Protein AF-A0A6J4QA13-F1 (afdb_monomer_lite)

Foldseek 3Di:
DDWDDDDVLDIDQDQPQFDDQADDPNRFGGHLVSLLVSLQVVLVVCLVVVHAEEEELPCVPSSPDDSVSNVVSCCVHNVVSVHHYYYDDDDDD

Secondary structure (DSSP, 8-state):
-EEEEEETTEEEEE---BSSSS-BTTB-SB-HHHHHHHHHHHHHHHHTTT--EEEESTTSSTT---HHHHHHHHIIIIITTT--EEEEPPPP-

Sequence (93 aa):
MQFVDVEPELWVANVVGQHGIMAKNGVPPVRYDAIGRGLEEVARFAAARGAAVHMPRIGCGLAGGSWDRVEPLIEGTLIAAGVETFVYDLPGR

Organism: NCBI:txid904963

InterPro domains:
  IPR043472 Macro domain-like [G3DSA:3.40.220.10] (1-92)
  IPR043472 Macro domain-like [SSF52949] (2-89)

Structure (mmCIF, N/CA/C/O backbone):
data_AF-A0A6J4QA13-F1
#
_entry.id   AF-A0A6J4QA13-F1
#
loop_
_atom_site.group_PDB
_atom_site.id
_atom_site.type_symbol
_atom_site.label_atom_id
_atom_site.label_alt_id
_atom_site.label_comp_id
_atom_site.label_asym_id
_atom_site.label_entity_id
_atom_site.label_seq_id
_atom_site.pdbx_PDB_ins_code
_atom_site.Cartn_x
_atom_site.Cartn_y
_atom_site.Cartn_z
_atom_site.occupancy
_atom_site.B_iso_or_equiv
_atom_site.auth_seq_id
_atom_site.auth_comp_id
_atom_site.auth_asym_id
_atom_site.auth_atom_id
_atom_site.pdbx_PDB_model_num
ATOM 1 N N . MET A 1 1 ? 10.887 -6.791 5.736 1.00 88.50 1 MET A N 1
ATOM 2 C CA . MET A 1 1 ? 10.218 -5.479 5.884 1.00 88.50 1 MET A CA 1
ATOM 3 C C . MET A 1 1 ? 10.388 -4.981 7.314 1.00 88.50 1 MET A C 1
ATOM 5 O O . MET A 1 1 ? 11.019 -5.681 8.096 1.00 88.50 1 MET A O 1
ATOM 9 N N . GLN A 1 2 ? 9.841 -3.816 7.660 1.00 96.50 2 GLN A N 1
ATOM 10 C CA . GLN A 1 2 ? 9.858 -3.296 9.030 1.00 96.50 2 GLN A CA 1
ATOM 11 C C . GLN A 1 2 ? 8.531 -2.598 9.350 1.00 96.50 2 GLN A C 1
ATOM 13 O O . GLN A 1 2 ? 8.044 -1.832 8.524 1.00 96.50 2 GLN A O 1
ATOM 18 N N . PHE A 1 3 ? 7.987 -2.829 10.544 1.00 97.94 3 PHE A N 1
ATOM 19 C CA . PHE A 1 3 ? 6.918 -2.013 11.124 1.00 97.94 3 PHE A CA 1
ATOM 20 C C . PHE A 1 3 ? 7.523 -1.100 12.189 1.00 97.94 3 PHE A C 1
ATOM 22 O O . PHE A 1 3 ? 8.327 -1.558 13.003 1.00 97.94 3 PHE A O 1
ATOM 29 N N . VAL A 1 4 ? 7.164 0.177 12.170 1.00 98.38 4 VAL A N 1
ATOM 30 C CA . VAL A 1 4 ? 7.632 1.185 13.126 1.00 98.38 4 VAL A CA 1
ATOM 31 C C . VAL A 1 4 ? 6.419 1.753 13.841 1.00 98.38 4 VAL A C 1
ATOM 33 O O . VAL A 1 4 ? 5.515 2.260 13.183 1.00 98.38 4 VAL A O 1
ATOM 36 N N . ASP A 1 5 ? 6.394 1.630 15.163 1.00 97.75 5 ASP A N 1
ATOM 37 C CA . ASP A 1 5 ? 5.427 2.308 16.029 1.00 97.75 5 ASP A CA 1
ATOM 38 C C . ASP A 1 5 ? 5.824 3.782 16.121 1.00 97.75 5 ASP A C 1
ATOM 40 O O . ASP A 1 5 ? 6.963 4.082 16.495 1.00 97.75 5 ASP A O 1
ATOM 44 N N . VAL A 1 6 ? 4.948 4.677 15.664 1.00 97.56 6 VAL A N 1
ATOM 45 C CA . VAL A 1 6 ? 5.271 6.107 15.529 1.00 97.56 6 VAL A CA 1
ATOM 46 C C . VAL A 1 6 ? 4.437 6.984 16.452 1.00 97.56 6 VAL A C 1
ATOM 48 O O . VAL A 1 6 ? 4.963 7.968 16.965 1.00 97.56 6 VAL A O 1
ATOM 51 N N . GLU A 1 7 ? 3.179 6.619 16.695 1.00 97.12 7 GLU A N 1
ATOM 52 C CA . GLU A 1 7 ? 2.238 7.311 17.577 1.00 97.12 7 GLU A CA 1
ATOM 53 C C . GLU A 1 7 ? 1.208 6.299 18.111 1.00 97.12 7 GLU A C 1
ATOM 55 O O . GLU A 1 7 ? 1.060 5.221 17.526 1.00 97.12 7 GLU A O 1
ATOM 60 N N . PRO A 1 8 ? 0.464 6.615 19.192 1.00 97.00 8 PRO A N 1
ATOM 61 C CA . PRO A 1 8 ? -0.645 5.775 19.627 1.00 97.00 8 PRO A CA 1
ATOM 62 C C . PRO A 1 8 ? -1.572 5.433 18.455 1.00 97.00 8 PRO A C 1
ATOM 64 O O . PRO A 1 8 ? -2.056 6.324 17.765 1.00 97.00 8 PRO A O 1
ATOM 67 N N . GLU A 1 9 ? -1.796 4.135 18.245 1.00 96.00 9 GLU A N 1
ATOM 68 C CA . GLU A 1 9 ? -2.666 3.595 17.188 1.00 96.00 9 GLU A CA 1
ATOM 69 C C . GLU A 1 9 ? -2.168 3.814 15.742 1.00 96.00 9 GLU A C 1
ATOM 71 O O . GLU A 1 9 ? -2.897 3.512 14.796 1.00 96.00 9 GLU A O 1
ATOM 76 N N . LEU A 1 10 ? -0.916 4.253 15.539 1.00 98.00 10 LEU A N 1
ATOM 77 C CA . LEU A 1 10 ? -0.344 4.506 14.214 1.00 98.00 10 LEU A CA 1
ATOM 78 C C . LEU A 1 10 ? 1.003 3.801 14.003 1.00 98.00 10 LEU A C 1
ATOM 80 O O . LEU A 1 10 ? 1.965 3.978 14.752 1.00 98.00 10 LEU A O 1
ATOM 84 N N . TRP A 1 11 ? 1.101 3.066 12.892 1.00 98.56 11 TRP A N 1
ATOM 85 C CA . TRP A 1 11 ? 2.325 2.387 12.467 1.00 98.56 11 TRP A CA 1
ATOM 86 C C . TRP A 1 11 ? 2.698 2.730 11.031 1.00 98.56 11 TRP A C 1
ATOM 88 O O . TRP A 1 11 ? 1.844 2.850 10.155 1.00 98.56 11 TRP A O 1
ATOM 98 N N . VAL A 1 12 ? 4.003 2.780 10.769 1.00 98.44 12 VAL A N 1
ATOM 99 C CA . VAL A 1 12 ? 4.554 2.851 9.413 1.00 98.44 12 VAL A CA 1
ATOM 100 C C . VAL A 1 12 ? 5.098 1.485 9.009 1.00 98.44 12 VAL A C 1
ATOM 102 O O . VAL A 1 12 ? 5.961 0.922 9.686 1.00 98.44 12 VAL A O 1
ATOM 105 N N . ALA A 1 13 ? 4.623 0.960 7.878 1.00 98.44 13 ALA A N 1
ATOM 106 C CA . ALA A 1 13 ? 5.125 -0.270 7.274 1.00 98.44 13 ALA A CA 1
ATOM 107 C C . ALA A 1 13 ? 6.110 0.037 6.133 1.00 98.44 13 ALA A C 1
ATOM 109 O O . ALA A 1 13 ? 5.722 0.415 5.028 1.00 98.44 13 ALA A O 1
ATOM 110 N N . ASN A 1 14 ? 7.400 -0.183 6.376 1.00 97.69 14 ASN A N 1
ATOM 111 C CA . ASN A 1 14 ? 8.449 -0.055 5.368 1.00 97.69 14 ASN A CA 1
ATOM 112 C C . ASN A 1 14 ? 8.519 -1.330 4.514 1.00 97.69 14 ASN A C 1
ATOM 114 O O . ASN A 1 14 ? 9.193 -2.310 4.865 1.00 97.69 14 ASN A O 1
ATOM 118 N N . VAL A 1 15 ? 7.817 -1.315 3.380 1.00 96.56 15 VAL A N 1
ATOM 119 C CA . VAL A 1 15 ? 7.800 -2.408 2.397 1.00 96.56 15 VAL A CA 1
ATOM 120 C C . VAL A 1 15 ? 8.919 -2.228 1.368 1.00 96.56 15 VAL A C 1
ATOM 122 O O . VAL A 1 15 ? 8.967 -1.244 0.632 1.00 96.56 15 VAL A O 1
ATOM 125 N N . VAL A 1 16 ? 9.813 -3.215 1.269 1.00 95.19 16 VAL A N 1
ATOM 126 C CA . VAL A 1 16 ? 10.903 -3.221 0.279 1.00 95.19 16 VAL A CA 1
ATOM 127 C C . VAL A 1 16 ? 10.389 -3.807 -1.038 1.00 95.19 16 VAL A C 1
ATOM 129 O O . VAL A 1 16 ? 10.560 -4.989 -1.320 1.00 95.19 16 VAL A O 1
AT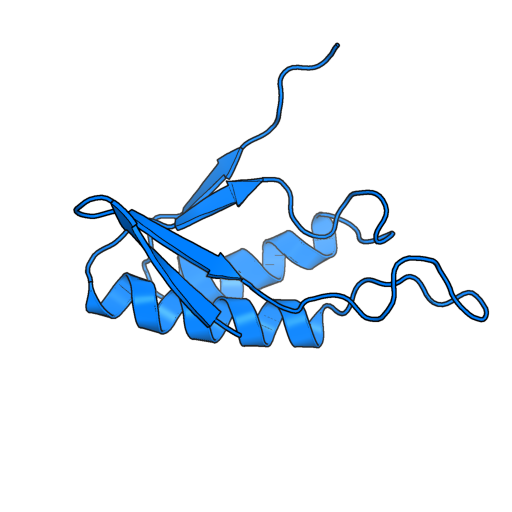OM 132 N N . GLY A 1 17 ? 9.727 -2.967 -1.833 1.00 93.88 17 GLY A N 1
ATOM 133 C CA . GLY A 1 17 ? 9.113 -3.338 -3.117 1.00 93.88 17 GLY A CA 1
ATOM 134 C C . GLY A 1 17 ? 9.932 -2.980 -4.363 1.00 93.88 17 GLY A C 1
ATOM 135 O O . GLY A 1 17 ? 9.429 -3.059 -5.483 1.00 93.88 17 GLY A O 1
ATOM 136 N N . GLN A 1 18 ? 11.172 -2.527 -4.188 1.00 94.12 18 GLN A N 1
ATOM 137 C CA . GLN A 1 18 ? 11.996 -1.956 -5.250 1.00 94.12 18 GLN A CA 1
ATOM 138 C C . GLN A 1 18 ? 13.459 -2.397 -5.108 1.00 94.12 18 GLN A C 1
ATOM 140 O O . GLN A 1 18 ? 13.980 -2.506 -4.000 1.00 94.12 18 GLN A O 1
ATOM 145 N N . HIS A 1 19 ? 14.132 -2.622 -6.239 1.00 94.19 19 HIS A N 1
ATOM 146 C CA . HIS A 1 19 ? 15.561 -2.921 -6.295 1.00 94.19 19 HIS A CA 1
ATOM 147 C C . HIS A 1 19 ? 16.332 -1.807 -7.015 1.00 94.19 19 HIS A C 1
ATOM 149 O O . HIS A 1 19 ? 16.158 -1.595 -8.216 1.00 94.19 19 HIS A O 1
ATOM 155 N N . GLY A 1 20 ? 17.217 -1.126 -6.281 1.00 91.88 20 GLY A N 1
ATOM 156 C CA . GLY A 1 20 ? 17.922 0.065 -6.763 1.00 91.88 20 GLY A CA 1
ATOM 157 C C . GLY A 1 20 ? 17.009 1.291 -6.843 1.00 91.88 20 GLY A C 1
ATOM 158 O O . GLY A 1 20 ? 15.848 1.228 -6.463 1.00 91.88 20 GLY A O 1
ATOM 159 N N . ILE A 1 21 ? 17.525 2.419 -7.330 1.00 90.94 21 ILE A N 1
ATOM 160 C CA . ILE A 1 21 ? 16.770 3.689 -7.430 1.00 90.94 21 ILE A CA 1
ATOM 161 C C . ILE A 1 21 ? 16.518 4.145 -8.873 1.00 90.94 21 ILE A C 1
ATOM 163 O O . ILE A 1 21 ? 15.724 5.048 -9.102 1.00 90.94 21 ILE A O 1
ATOM 167 N N . MET A 1 22 ? 17.175 3.510 -9.844 1.00 88.69 22 MET A N 1
ATOM 168 C CA . MET A 1 22 ? 17.062 3.805 -11.272 1.00 88.69 22 MET A CA 1
ATOM 169 C C . MET A 1 22 ? 17.005 2.506 -12.067 1.00 88.69 22 MET A C 1
ATOM 171 O O . MET A 1 22 ? 17.469 1.462 -11.596 1.00 88.69 22 MET A O 1
ATOM 175 N N . ALA A 1 23 ? 16.445 2.574 -13.274 1.00 88.88 23 ALA A N 1
ATOM 176 C CA . ALA A 1 23 ? 16.425 1.434 -14.177 1.00 88.88 23 ALA A CA 1
ATOM 177 C C . ALA A 1 23 ? 17.855 0.964 -14.484 1.00 88.88 23 ALA A C 1
ATOM 179 O O . ALA A 1 23 ? 18.752 1.771 -14.734 1.00 88.88 23 ALA A O 1
ATOM 180 N N . LYS A 1 24 ? 18.061 -0.353 -14.486 1.00 90.44 24 LYS A N 1
ATOM 181 C CA . LYS A 1 24 ? 19.350 -0.977 -14.805 1.00 90.44 24 LYS A CA 1
ATOM 182 C C . LYS A 1 24 ? 19.134 -1.978 -15.927 1.00 90.44 24 LYS A C 1
ATOM 184 O O . LYS A 1 24 ? 18.296 -2.865 -15.797 1.00 90.44 24 LYS A O 1
ATOM 189 N N . ASN A 1 25 ? 19.873 -1.830 -17.026 1.00 91.38 25 ASN A N 1
ATOM 190 C CA . ASN A 1 25 ? 19.758 -2.684 -18.217 1.00 91.38 25 ASN A CA 1
ATOM 191 C C . ASN A 1 25 ? 18.314 -2.779 -18.761 1.00 91.38 25 ASN A C 1
ATOM 193 O O . ASN A 1 25 ? 17.848 -3.860 -19.104 1.00 91.38 25 ASN A O 1
ATOM 197 N N . GLY A 1 26 ? 17.580 -1.659 -18.775 1.00 88.94 26 GLY A N 1
ATOM 198 C CA . GLY A 1 26 ? 16.184 -1.608 -19.233 1.00 88.94 26 GLY A CA 1
ATOM 199 C C . GLY A 1 26 ? 15.151 -2.179 -18.252 1.00 88.94 26 GLY A C 1
ATOM 200 O O . GLY A 1 26 ? 13.958 -2.105 -18.524 1.00 88.94 26 GLY A O 1
ATOM 201 N N . VAL A 1 27 ? 15.576 -2.708 -17.100 1.00 88.75 27 VAL A N 1
ATOM 202 C CA . VAL A 1 27 ? 14.668 -3.232 -16.074 1.00 88.75 27 VAL A CA 1
ATOM 203 C C . VAL A 1 27 ? 14.320 -2.114 -15.086 1.00 88.75 27 VAL A C 1
ATOM 205 O 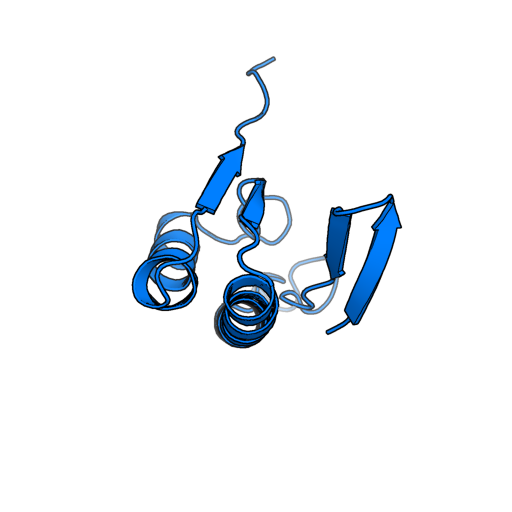O . VAL A 1 27 ? 15.236 -1.577 -14.449 1.00 88.75 27 VAL A O 1
ATOM 208 N N . PRO A 1 28 ? 13.032 -1.754 -14.921 1.00 92.19 28 PRO A N 1
ATOM 209 C CA . PRO A 1 28 ? 12.623 -0.734 -13.962 1.00 92.19 28 PRO A CA 1
ATOM 210 C C . PRO A 1 28 ? 12.869 -1.195 -12.512 1.00 92.19 28 PRO A C 1
ATOM 212 O O . PRO A 1 28 ? 12.931 -2.401 -12.249 1.00 92.19 28 PRO A O 1
ATOM 215 N N . PRO A 1 29 ? 13.016 -0.271 -11.545 1.00 93.50 29 PRO A N 1
ATOM 216 C CA . PRO A 1 29 ? 13.274 -0.630 -10.150 1.00 93.50 29 PRO A CA 1
ATOM 217 C C . PRO A 1 29 ? 12.164 -1.433 -9.452 1.00 93.50 29 PRO A C 1
ATOM 219 O O . PRO A 1 29 ? 12.467 -2.206 -8.543 1.00 93.50 29 PRO A O 1
ATOM 222 N N . VAL A 1 30 ? 10.897 -1.273 -9.851 1.00 94.94 30 VAL A N 1
ATOM 223 C CA . VAL A 1 30 ? 9.741 -1.941 -9.222 1.00 94.94 30 VAL A CA 1
ATOM 224 C C . VAL A 1 30 ? 9.864 -3.475 -9.214 1.00 94.94 30 VAL A C 1
ATOM 226 O O . VAL A 1 30 ? 10.328 -4.088 -10.178 1.00 94.94 30 VAL A O 1
ATOM 229 N N . ARG A 1 31 ? 9.452 -4.122 -8.119 1.00 95.56 31 ARG A N 1
ATOM 230 C CA . ARG A 1 31 ? 9.406 -5.585 -7.957 1.00 95.56 31 ARG A CA 1
ATOM 231 C C . ARG A 1 31 ? 8.030 -5.997 -7.438 1.00 95.56 31 ARG A C 1
ATOM 233 O O . ARG A 1 31 ? 7.792 -6.000 -6.236 1.00 95.56 31 ARG A O 1
ATOM 240 N N . TYR A 1 32 ? 7.115 -6.317 -8.354 1.00 95.69 32 TYR A N 1
ATOM 241 C CA . TYR A 1 32 ? 5.721 -6.652 -8.025 1.00 95.69 32 TYR A CA 1
ATOM 242 C C . TYR A 1 32 ? 5.597 -7.847 -7.078 1.00 95.69 32 TYR A C 1
ATOM 244 O O . TYR A 1 32 ? 4.775 -7.826 -6.172 1.00 95.69 32 TYR A O 1
ATOM 252 N N . ASP A 1 33 ? 6.453 -8.854 -7.239 1.00 96.44 33 ASP A N 1
ATOM 253 C CA . ASP A 1 33 ? 6.509 -10.011 -6.348 1.00 96.44 33 ASP A CA 1
ATOM 254 C C . ASP A 1 33 ? 6.899 -9.609 -4.914 1.00 96.44 33 ASP A C 1
ATOM 256 O O . ASP A 1 33 ? 6.336 -10.112 -3.944 1.00 96.44 33 ASP A O 1
ATOM 260 N N . ALA A 1 34 ? 7.841 -8.673 -4.770 1.00 96.69 34 ALA A N 1
ATOM 261 C CA . ALA A 1 34 ? 8.269 -8.162 -3.475 1.00 96.69 34 ALA A CA 1
ATOM 262 C C . ALA A 1 34 ? 7.214 -7.247 -2.840 1.00 96.69 34 ALA A C 1
ATOM 264 O O . ALA A 1 34 ? 7.001 -7.322 -1.631 1.00 96.69 34 ALA A O 1
ATOM 265 N N . ILE A 1 35 ? 6.526 -6.433 -3.649 1.00 96.81 35 ILE A N 1
ATOM 266 C CA . ILE A 1 35 ? 5.366 -5.648 -3.207 1.00 96.81 35 ILE A CA 1
ATOM 267 C C . ILE A 1 35 ? 4.281 -6.587 -2.679 1.00 96.81 35 ILE A C 1
ATOM 269 O O . ILE A 1 35 ? 3.857 -6.412 -1.544 1.00 96.81 35 ILE A O 1
ATOM 273 N N . GLY A 1 36 ? 3.894 -7.609 -3.448 1.00 97.88 36 GLY A N 1
ATOM 274 C CA . GLY A 1 36 ? 2.866 -8.576 -3.055 1.00 97.88 36 GLY A CA 1
ATOM 275 C C . GLY A 1 36 ? 3.176 -9.251 -1.718 1.00 97.88 36 GLY A C 1
ATOM 276 O O . GLY A 1 36 ? 2.378 -9.156 -0.792 1.00 97.88 36 GLY A O 1
ATOM 277 N N . ARG A 1 37 ? 4.381 -9.821 -1.559 1.00 98.31 37 ARG A N 1
ATOM 278 C CA . ARG A 1 37 ? 4.814 -10.417 -0.277 1.00 98.31 37 ARG A CA 1
ATOM 279 C C . ARG A 1 37 ? 4.781 -9.415 0.881 1.00 98.31 37 ARG A C 1
ATOM 281 O O . ARG A 1 37 ? 4.382 -9.757 1.990 1.00 98.31 37 ARG A O 1
ATOM 288 N N . GLY A 1 38 ? 5.188 -8.171 0.628 1.00 98.25 38 GLY A N 1
ATOM 289 C CA . GLY A 1 38 ? 5.111 -7.103 1.621 1.00 98.25 38 GLY A CA 1
ATOM 290 C C . GLY A 1 38 ? 3.674 -6.776 2.027 1.00 98.25 38 GLY A C 1
ATOM 291 O O . GLY A 1 38 ? 3.402 -6.618 3.213 1.00 98.25 38 GLY A O 1
ATOM 292 N N . LEU A 1 39 ? 2.748 -6.722 1.068 1.00 98.44 39 LEU A N 1
ATOM 293 C CA . LEU A 1 39 ? 1.330 -6.484 1.333 1.00 98.44 39 LEU A CA 1
ATOM 294 C C . LEU A 1 39 ? 0.680 -7.646 2.093 1.00 98.44 39 LEU A C 1
ATOM 296 O O . LEU A 1 39 ? -0.123 -7.396 2.984 1.00 98.44 39 LEU A O 1
ATOM 300 N N . GLU A 1 40 ? 1.068 -8.898 1.836 1.00 98.56 40 GLU A N 1
ATOM 301 C CA . GLU A 1 40 ? 0.622 -10.050 2.637 1.00 98.56 40 GLU A CA 1
ATOM 302 C C . GLU A 1 40 ? 1.051 -9.936 4.110 1.00 98.56 40 GLU A C 1
ATOM 304 O O . GLU A 1 40 ? 0.287 -10.266 5.020 1.00 98.56 40 GLU A O 1
ATOM 309 N N . GLU A 1 41 ? 2.277 -9.475 4.368 1.00 98.56 41 GLU A N 1
ATOM 310 C CA . GLU A 1 41 ? 2.751 -9.223 5.731 1.00 98.56 41 GLU A CA 1
ATOM 311 C C . GLU A 1 41 ? 2.005 -8.051 6.391 1.00 98.56 41 GLU A C 1
ATOM 313 O O . GLU A 1 41 ? 1.615 -8.162 7.556 1.00 98.56 41 GLU A O 1
ATOM 318 N N . VAL A 1 42 ? 1.742 -6.967 5.650 1.00 98.69 42 VAL A N 1
ATOM 319 C CA . VAL A 1 42 ? 0.919 -5.838 6.121 1.00 98.69 42 VAL A CA 1
ATOM 320 C C . VAL A 1 42 ? -0.507 -6.290 6.437 1.00 98.69 42 VAL A C 1
ATOM 322 O O . VAL A 1 42 ? -1.019 -5.942 7.498 1.00 98.69 42 VAL A O 1
ATOM 325 N N . ALA A 1 43 ? -1.120 -7.118 5.588 1.00 98.69 43 ALA A N 1
ATOM 326 C CA . ALA A 1 43 ? -2.464 -7.650 5.796 1.00 98.69 43 ALA A CA 1
ATOM 327 C C . ALA A 1 43 ? -2.558 -8.430 7.112 1.00 98.69 43 ALA A C 1
ATOM 329 O O . ALA A 1 43 ? -3.437 -8.166 7.930 1.00 98.69 43 ALA A O 1
ATOM 330 N N . ARG A 1 44 ? -1.601 -9.335 7.370 1.00 98.62 44 ARG A N 1
ATOM 331 C CA . ARG A 1 44 ? -1.532 -10.080 8.639 1.00 98.62 44 ARG A CA 1
ATOM 332 C C . ARG A 1 44 ? -1.372 -9.152 9.842 1.00 98.62 44 ARG A C 1
ATOM 334 O O . ARG A 1 44 ? -2.021 -9.363 10.864 1.00 98.62 44 ARG A O 1
ATOM 341 N N . PHE A 1 45 ? -0.512 -8.140 9.734 1.00 98.50 45 PHE A N 1
ATOM 342 C CA . PHE A 1 45 ? -0.269 -7.191 10.821 1.00 98.50 45 PHE A CA 1
ATOM 343 C C . PHE A 1 45 ? -1.507 -6.348 11.148 1.00 98.50 45 PHE A C 1
ATOM 345 O O . PHE A 1 45 ? -1.841 -6.201 12.327 1.00 98.50 45 PHE A O 1
ATOM 352 N N . ALA A 1 46 ? -2.176 -5.826 10.116 1.00 98.56 46 ALA A N 1
ATOM 353 C CA . ALA A 1 46 ? -3.356 -4.979 10.229 1.00 98.56 46 ALA A CA 1
ATOM 354 C C . ALA A 1 46 ? -4.570 -5.764 10.739 1.00 98.56 46 ALA A C 1
ATOM 356 O O . ALA A 1 46 ? -5.197 -5.349 11.713 1.00 98.56 46 ALA A O 1
ATOM 357 N N . ALA A 1 47 ? -4.836 -6.948 10.175 1.00 98.25 47 ALA A N 1
ATOM 358 C CA . ALA A 1 47 ? -5.938 -7.811 10.600 1.00 98.25 47 ALA A CA 1
ATOM 359 C C . ALA A 1 47 ? -5.821 -8.214 12.079 1.00 98.25 47 ALA A C 1
ATOM 361 O O . ALA A 1 47 ? -6.801 -8.159 12.816 1.00 98.25 47 ALA A O 1
ATOM 362 N N . ALA A 1 48 ? -4.610 -8.537 12.551 1.00 98.00 48 ALA A N 1
ATOM 363 C CA . ALA A 1 48 ? -4.370 -8.877 13.955 1.00 98.00 48 ALA A CA 1
ATOM 364 C C . ALA A 1 48 ? -4.628 -7.713 14.934 1.00 98.00 48 ALA A C 1
ATOM 366 O O . ALA A 1 48 ? -4.734 -7.943 16.137 1.00 98.00 48 ALA A O 1
ATOM 367 N N . ARG A 1 49 ? -4.695 -6.473 14.437 1.00 97.31 49 ARG A N 1
ATOM 368 C CA . ARG A 1 49 ? -4.903 -5.248 15.226 1.00 97.31 49 ARG A CA 1
ATOM 369 C C . ARG A 1 49 ? -6.242 -4.569 14.952 1.00 97.31 49 ARG A C 1
ATOM 371 O O . ARG A 1 49 ? -6.533 -3.574 15.600 1.00 97.31 49 ARG A O 1
ATOM 378 N N . GLY A 1 50 ? -7.032 -5.075 14.003 1.00 97.56 50 GLY A N 1
ATOM 379 C CA . GLY A 1 50 ? -8.229 -4.382 13.523 1.00 97.56 50 GLY A CA 1
ATOM 380 C C . GLY A 1 50 ? -7.920 -3.008 12.917 1.00 97.56 50 GLY A C 1
ATOM 381 O O . GLY A 1 50 ? -8.741 -2.105 13.018 1.00 97.56 50 GLY A O 1
ATOM 382 N N . ALA A 1 51 ? -6.727 -2.831 12.344 1.00 98.25 51 ALA A N 1
ATOM 383 C CA . ALA A 1 51 ? -6.290 -1.560 11.778 1.00 98.25 51 ALA A CA 1
ATOM 384 C C . ALA A 1 51 ? -6.689 -1.435 10.300 1.00 98.25 51 ALA A C 1
ATOM 386 O O . ALA A 1 51 ? -6.668 -2.423 9.562 1.00 98.25 51 ALA A O 1
ATOM 387 N N . ALA A 1 52 ? -6.971 -0.209 9.861 1.00 98.69 52 ALA A N 1
ATOM 388 C CA . ALA A 1 52 ? -7.048 0.137 8.447 1.00 98.69 52 ALA A CA 1
ATOM 389 C C . ALA A 1 52 ? -5.647 0.402 7.867 1.00 98.69 52 ALA A C 1
ATOM 391 O O . ALA A 1 52 ? -4.697 0.721 8.589 1.00 98.69 52 ALA A O 1
ATOM 392 N N . VAL A 1 53 ? -5.509 0.278 6.547 1.00 98.75 53 VAL A N 1
ATOM 393 C CA . VAL A 1 53 ? -4.258 0.529 5.822 1.00 98.75 53 VAL A CA 1
ATOM 394 C C . VAL A 1 53 ? -4.399 1.749 4.923 1.00 98.75 53 VAL A C 1
ATOM 396 O O . VAL A 1 53 ? -5.317 1.857 4.117 1.00 98.75 53 VAL A O 1
ATOM 399 N N . HIS A 1 54 ? -3.431 2.653 5.034 1.00 98.44 54 HIS A N 1
ATOM 400 C CA . HIS A 1 54 ? -3.400 3.936 4.343 1.00 98.44 54 HIS A CA 1
ATOM 401 C C . HIS A 1 54 ? -2.129 4.025 3.497 1.00 98.44 54 HIS A C 1
ATOM 403 O O . HIS A 1 54 ? -1.030 3.808 4.008 1.00 98.44 54 HIS A O 1
ATOM 409 N N . MET A 1 55 ?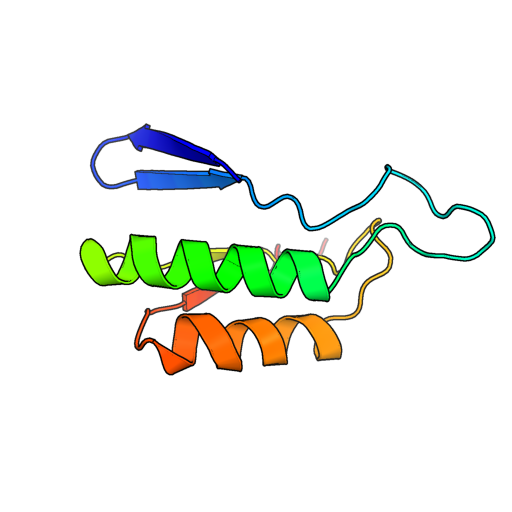 -2.253 4.329 2.203 1.00 97.50 55 MET A N 1
ATOM 410 C CA . MET A 1 55 ? -1.095 4.398 1.304 1.00 97.50 55 MET A CA 1
ATOM 411 C C . MET A 1 55 ? -1.283 5.393 0.151 1.00 97.50 55 MET A C 1
ATOM 413 O O . MET A 1 55 ? -2.412 5.640 -0.265 1.00 97.50 55 MET A O 1
ATOM 417 N N . PRO A 1 56 ? -0.204 5.953 -0.423 1.00 94.06 56 PRO A N 1
ATOM 418 C CA . PRO A 1 56 ? -0.287 6.614 -1.726 1.00 94.06 56 PRO A CA 1
ATOM 419 C C . PRO A 1 56 ? -0.458 5.572 -2.849 1.00 94.06 56 PRO A C 1
ATOM 421 O O . PRO A 1 56 ? -0.414 4.366 -2.596 1.00 94.06 56 PRO A O 1
ATOM 424 N N . ARG A 1 57 ? -0.536 6.005 -4.116 1.00 92.19 57 ARG A N 1
ATOM 425 C CA . ARG A 1 57 ? -0.341 5.104 -5.274 1.00 92.19 57 ARG A CA 1
ATOM 426 C C . ARG A 1 57 ? 1.095 4.563 -5.342 1.00 92.19 57 ARG A C 1
ATOM 428 O O . ARG A 1 57 ? 1.938 5.042 -6.107 1.00 92.19 57 ARG A O 1
ATOM 435 N N . ILE A 1 58 ? 1.393 3.570 -4.505 1.00 91.31 58 ILE A N 1
ATOM 436 C CA . ILE A 1 58 ? 2.719 2.959 -4.375 1.00 91.31 58 ILE A CA 1
ATOM 437 C C . ILE A 1 58 ? 3.174 2.313 -5.689 1.00 91.31 58 ILE A C 1
ATOM 439 O O . ILE A 1 58 ? 2.374 1.860 -6.500 1.00 91.31 58 ILE A O 1
ATOM 443 N N . GLY A 1 59 ? 4.488 2.280 -5.919 1.00 81.19 59 GLY A N 1
ATOM 444 C CA . GLY A 1 59 ? 5.090 1.600 -7.073 1.00 81.19 59 GLY A CA 1
ATOM 445 C C . GLY A 1 59 ? 4.875 2.267 -8.441 1.00 81.19 59 GLY A C 1
ATOM 446 O O . GLY A 1 59 ? 5.510 1.837 -9.398 1.00 81.19 59 GLY A O 1
ATOM 447 N N . CYS A 1 60 ? 4.063 3.326 -8.546 1.00 76.88 60 CYS A N 1
ATOM 448 C CA . CYS A 1 60 ? 3.604 3.893 -9.827 1.00 76.88 60 CYS A CA 1
ATOM 449 C C . CYS A 1 60 ? 4.291 5.205 -10.255 1.00 76.88 60 CYS A C 1
ATOM 451 O O . CYS A 1 60 ? 3.862 5.852 -11.204 1.00 76.88 60 CYS A O 1
ATOM 453 N N . GLY A 1 61 ? 5.347 5.618 -9.549 1.00 79.56 61 GLY A N 1
ATOM 454 C CA . GLY A 1 61 ? 6.123 6.826 -9.854 1.00 79.56 61 GLY A CA 1
ATOM 455 C C . GLY A 1 61 ? 7.466 6.521 -10.523 1.00 79.56 61 GLY A C 1
ATOM 456 O O . GLY A 1 61 ? 7.562 5.742 -11.467 1.00 79.56 61 GLY A O 1
ATOM 457 N N . LEU A 1 62 ? 8.542 7.093 -9.975 1.00 76.38 62 LEU A N 1
ATOM 458 C CA . LEU A 1 62 ? 9.925 6.941 -10.465 1.00 76.38 62 LEU A CA 1
ATOM 459 C C . LEU A 1 62 ? 10.417 5.483 -10.552 1.00 76.38 62 LEU A C 1
ATOM 461 O O . LEU A 1 62 ? 11.365 5.188 -11.276 1.00 76.38 62 LEU A O 1
ATOM 465 N N . ALA A 1 63 ? 9.766 4.561 -9.839 1.00 74.56 63 ALA A N 1
ATOM 466 C CA . ALA A 1 63 ? 10.048 3.130 -9.906 1.00 74.56 63 ALA A CA 1
ATOM 467 C C . ALA A 1 63 ? 9.604 2.473 -11.230 1.00 74.56 63 ALA A C 1
ATOM 469 O O . ALA A 1 63 ? 9.958 1.317 -11.470 1.00 74.56 63 ALA A O 1
ATOM 470 N N . GLY A 1 64 ? 8.842 3.180 -12.075 1.00 78.75 64 GLY A N 1
ATOM 471 C CA . GLY A 1 64 ? 8.413 2.714 -13.396 1.00 78.75 64 GLY A CA 1
ATOM 472 C C . GLY A 1 64 ? 7.372 1.593 -13.362 1.00 78.75 64 GLY A C 1
ATOM 473 O O . GLY A 1 64 ? 7.295 0.807 -14.308 1.00 78.75 64 GLY A O 1
ATOM 474 N N . GLY A 1 65 ? 6.622 1.463 -12.265 1.00 84.00 65 GLY A N 1
ATOM 475 C CA . GLY A 1 65 ? 5.495 0.541 -12.183 1.00 84.00 65 GLY A CA 1
ATOM 476 C C . GLY A 1 65 ? 4.189 1.142 -12.695 1.00 84.00 65 GLY A C 1
ATOM 477 O O . GLY A 1 65 ? 4.093 2.338 -12.951 1.00 84.00 65 GLY A O 1
ATOM 478 N N . SER A 1 66 ? 3.186 0.284 -12.858 1.00 90.62 66 SER A N 1
ATOM 479 C CA . SER A 1 66 ? 1.851 0.631 -13.351 1.00 90.62 66 SER A CA 1
ATOM 480 C C . SER A 1 66 ? 0.796 0.303 -12.302 1.00 90.62 66 SER A C 1
ATOM 482 O O . SER A 1 66 ? 0.854 -0.777 -11.704 1.00 90.62 66 SER A O 1
ATOM 484 N N . TRP A 1 67 ? -0.190 1.187 -12.133 1.00 93.56 67 TRP A N 1
ATOM 485 C CA . TRP A 1 67 ? -1.271 0.991 -11.161 1.00 93.56 67 TRP A CA 1
ATOM 486 C C . TRP A 1 67 ? -2.051 -0.293 -11.434 1.00 93.56 67 TRP A C 1
ATOM 488 O O . TRP A 1 67 ? -2.219 -1.086 -10.517 1.00 93.56 67 TRP A O 1
ATOM 498 N N . ASP A 1 68 ? -2.322 -0.591 -12.705 1.00 93.12 68 ASP A N 1
ATOM 499 C CA . ASP A 1 68 ? -2.994 -1.813 -13.171 1.00 93.12 68 ASP A CA 1
ATOM 500 C C . ASP A 1 68 ? -2.304 -3.123 -12.739 1.00 93.12 68 ASP A C 1
ATOM 502 O O . ASP A 1 68 ? -2.867 -4.205 -12.870 1.00 93.12 68 ASP A O 1
ATOM 506 N N . ARG A 1 69 ? -1.057 -3.056 -12.246 1.00 94.94 69 ARG A N 1
ATOM 507 C CA . ARG A 1 69 ? -0.348 -4.203 -11.657 1.00 94.94 69 ARG A CA 1
ATOM 508 C C . ARG A 1 69 ? -0.242 -4.156 -10.139 1.00 94.94 69 ARG A C 1
ATOM 510 O O . ARG A 1 69 ? -0.016 -5.196 -9.537 1.00 94.94 69 ARG A O 1
ATOM 517 N N . VAL A 1 70 ? -0.356 -2.983 -9.525 1.00 95.75 70 VAL A N 1
ATOM 518 C CA . VAL A 1 70 ? -0.314 -2.813 -8.066 1.00 95.75 70 VAL A CA 1
ATOM 519 C C . VAL A 1 70 ? -1.697 -3.026 -7.458 1.00 95.75 70 VAL A C 1
ATOM 521 O O . VAL A 1 70 ? -1.810 -3.703 -6.443 1.00 95.75 70 VAL A O 1
ATOM 524 N N . GLU A 1 71 ? -2.741 -2.504 -8.093 1.00 96.81 71 GLU A N 1
ATOM 525 C CA . GLU A 1 71 ? -4.126 -2.614 -7.634 1.00 96.81 71 GLU A CA 1
ATOM 526 C C . GLU A 1 71 ? -4.579 -4.071 -7.444 1.00 96.81 71 GLU A C 1
ATOM 528 O O . GLU A 1 71 ? -4.997 -4.392 -6.330 1.00 96.81 71 GLU A O 1
ATOM 533 N N . PRO A 1 72 ? -4.352 -5.006 -8.392 1.00 98.06 72 PRO A N 1
ATOM 534 C CA . PRO A 1 72 ? -4.690 -6.413 -8.164 1.00 98.06 72 PRO A CA 1
ATOM 535 C C . PRO A 1 72 ? -3.928 -7.056 -6.997 1.00 98.06 72 PRO A C 1
ATOM 537 O O . PRO A 1 72 ? -4.425 -7.991 -6.370 1.00 98.06 72 PRO A O 1
ATOM 540 N N . LEU A 1 73 ? -2.715 -6.578 -6.683 1.00 98.25 73 LEU A N 1
ATOM 541 C CA . LEU A 1 73 ? -1.969 -7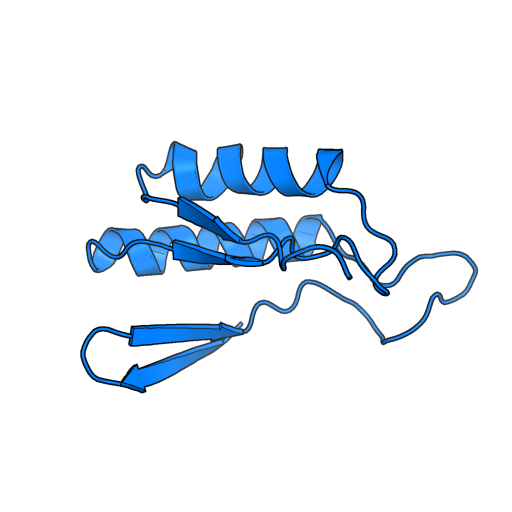.062 -5.517 1.00 98.25 73 LEU A CA 1
ATOM 542 C C . LEU A 1 73 ? -2.625 -6.589 -4.222 1.00 98.25 73 LEU A C 1
ATOM 544 O O . LEU A 1 73 ? -2.718 -7.372 -3.286 1.00 98.25 73 LEU A 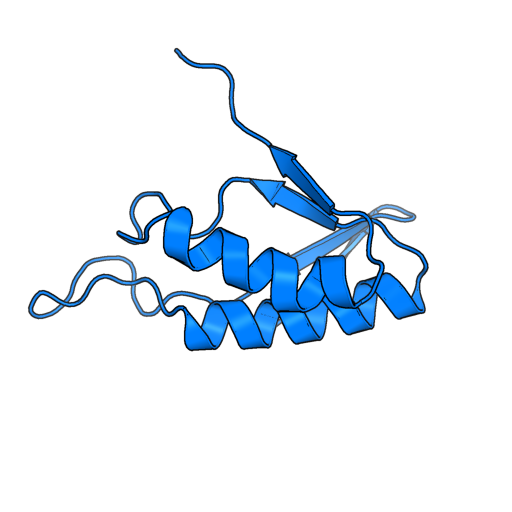O 1
ATOM 548 N N . ILE A 1 74 ? -3.088 -5.339 -4.165 1.00 98.38 74 ILE A N 1
A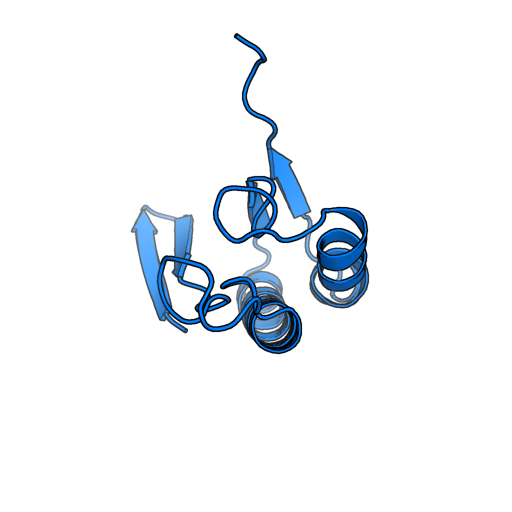TOM 549 C CA . ILE A 1 74 ? -3.824 -4.790 -3.017 1.00 98.38 74 ILE A CA 1
ATOM 550 C C . ILE A 1 74 ? -5.142 -5.548 -2.817 1.00 98.38 74 ILE A C 1
ATOM 552 O O . ILE A 1 74 ? -5.426 -5.992 -1.703 1.00 98.38 74 ILE A O 1
ATOM 556 N N . GLU A 1 75 ? -5.909 -5.754 -3.890 1.00 98.44 75 GLU A N 1
ATOM 557 C CA . GLU A 1 75 ? -7.164 -6.512 -3.858 1.00 98.44 75 GLU A CA 1
ATOM 558 C C . GLU A 1 75 ? -6.950 -7.947 -3.365 1.00 98.44 75 GLU A C 1
ATOM 560 O O . GLU A 1 75 ? -7.617 -8.400 -2.435 1.00 98.44 75 GLU A O 1
ATOM 565 N N . GLY A 1 76 ? -5.967 -8.648 -3.938 1.00 98.44 76 GLY A N 1
ATOM 566 C CA . GLY A 1 76 ? -5.657 -10.037 -3.605 1.00 98.44 76 GLY A CA 1
ATOM 567 C C . GLY A 1 76 ? -5.019 -10.249 -2.229 1.00 98.44 76 GLY A C 1
ATOM 568 O O . GLY A 1 76 ? -4.886 -11.396 -1.808 1.00 98.44 76 GLY A O 1
ATOM 569 N N . THR A 1 77 ? -4.624 -9.183 -1.524 1.00 98.62 77 THR A N 1
ATOM 570 C CA . THR A 1 77 ? -3.953 -9.280 -0.217 1.00 98.62 77 THR A CA 1
ATOM 571 C C . THR A 1 77 ? -4.743 -8.589 0.887 1.00 98.62 77 THR A C 1
ATOM 573 O O . THR A 1 77 ? -5.300 -9.261 1.750 1.00 98.62 77 THR A O 1
ATOM 576 N N . LEU A 1 78 ? -4.810 -7.258 0.877 1.00 98.69 78 LEU A N 1
ATOM 577 C CA . LEU A 1 78 ? -5.413 -6.466 1.946 1.00 98.69 78 LEU A CA 1
ATOM 578 C C . LEU A 1 78 ? -6.935 -6.597 1.932 1.00 98.69 78 LEU A C 1
ATOM 580 O O . LEU A 1 78 ? -7.534 -6.967 2.943 1.00 98.69 78 LEU A O 1
ATOM 584 N N . ILE A 1 79 ? -7.553 -6.377 0.769 1.00 98.38 79 ILE A N 1
ATOM 585 C CA . ILE A 1 79 ? -9.014 -6.427 0.636 1.00 98.38 79 ILE A CA 1
ATOM 586 C C . ILE A 1 79 ? -9.524 -7.854 0.842 1.00 98.38 79 ILE A C 1
ATOM 588 O O . ILE A 1 79 ? -10.469 -8.066 1.598 1.00 98.38 79 ILE A O 1
ATOM 592 N N . ALA A 1 80 ? -8.864 -8.848 0.239 1.00 98.38 80 ALA A N 1
ATOM 593 C CA . ALA A 1 80 ? -9.189 -10.260 0.440 1.00 98.38 80 ALA A CA 1
ATOM 594 C C . ALA A 1 80 ? -9.074 -10.704 1.913 1.00 98.38 80 ALA A C 1
ATOM 596 O O . ALA A 1 80 ? -9.805 -11.597 2.340 1.00 98.38 80 ALA A O 1
ATOM 597 N N . ALA A 1 81 ? -8.198 -10.070 2.701 1.00 98.06 81 ALA A N 1
ATOM 598 C CA . ALA A 1 81 ? -8.077 -10.297 4.142 1.00 98.06 81 ALA A CA 1
ATOM 599 C C . ALA A 1 81 ? -9.103 -9.513 4.987 1.00 98.06 81 ALA A C 1
ATOM 601 O O . ALA A 1 81 ? -9.061 -9.591 6.214 1.00 98.06 81 ALA A O 1
ATOM 602 N N . GLY A 1 82 ? -10.015 -8.761 4.360 1.00 98.19 82 GLY A N 1
ATOM 603 C CA . GLY A 1 82 ? -11.017 -7.940 5.043 1.00 98.19 82 GLY A CA 1
ATOM 604 C C . GLY A 1 82 ? -10.450 -6.677 5.696 1.00 98.19 82 GLY A C 1
ATOM 605 O O . GLY A 1 82 ? -11.088 -6.118 6.585 1.00 98.19 82 GLY A O 1
ATOM 606 N N . VAL A 1 83 ? -9.255 -6.234 5.290 1.00 98.75 83 VAL A N 1
ATOM 607 C CA . VAL A 1 83 ? -8.610 -5.028 5.821 1.00 98.75 83 VAL A CA 1
ATOM 608 C C . VAL A 1 83 ? -9.120 -3.803 5.067 1.00 98.75 83 VAL A C 1
ATOM 610 O O . VAL A 1 83 ? -8.949 -3.689 3.850 1.00 98.75 83 VAL A O 1
ATOM 613 N N . GLU A 1 84 ? -9.719 -2.858 5.793 1.00 98.69 84 GLU A N 1
ATOM 614 C CA . GLU A 1 84 ? -10.122 -1.572 5.226 1.00 98.69 84 GLU A CA 1
ATOM 615 C C . GLU A 1 84 ? -8.889 -0.844 4.674 1.00 98.69 84 GLU A C 1
ATOM 617 O O . GLU A 1 84 ? -7.871 -0.719 5.356 1.00 98.69 84 GLU A O 1
ATOM 622 N N . THR A 1 85 ? -8.947 -0.420 3.411 1.00 98.75 85 THR A N 1
ATOM 623 C CA . THR A 1 85 ? -7.776 0.096 2.695 1.00 98.75 85 THR A CA 1
ATOM 624 C C . THR A 1 85 ? -8.114 1.383 1.957 1.00 98.75 85 THR A C 1
ATOM 626 O O . THR A 1 85 ? -9.077 1.440 1.196 1.00 98.75 85 THR A O 1
ATOM 629 N N . PHE A 1 86 ? -7.273 2.399 2.139 1.00 98.31 86 PHE A N 1
ATOM 630 C CA . PHE A 1 86 ? -7.415 3.721 1.540 1.00 98.31 86 PHE A CA 1
ATOM 631 C C . PHE A 1 86 ? -6.189 4.067 0.694 1.00 98.31 86 PHE A C 1
ATOM 633 O O . PHE A 1 86 ? -5.051 4.036 1.175 1.00 98.31 86 PHE A O 1
ATOM 640 N N . VAL A 1 87 ? -6.436 4.439 -0.563 1.00 96.81 87 VAL A N 1
ATOM 641 C CA . VAL A 1 87 ? -5.413 4.927 -1.493 1.00 96.81 87 VAL A CA 1
ATOM 642 C C . VAL A 1 87 ? -5.583 6.431 -1.664 1.00 96.81 87 VAL A C 1
ATOM 644 O O . VAL A 1 87 ? -6.652 6.902 -2.047 1.00 96.81 87 VAL A O 1
ATOM 647 N N . TYR A 1 88 ? -4.523 7.181 -1.385 1.00 94.44 88 TYR A N 1
ATOM 648 C CA . TYR A 1 88 ? -4.516 8.636 -1.468 1.00 94.44 88 TYR A CA 1
ATOM 649 C C . TYR A 1 88 ? -3.851 9.108 -2.757 1.00 94.44 88 TYR A C 1
ATOM 651 O O . TYR A 1 88 ? -2.677 8.820 -3.011 1.00 94.44 88 TYR A O 1
ATOM 659 N N . ASP A 1 89 ? -4.597 9.895 -3.528 1.00 89.56 89 ASP A N 1
ATOM 660 C CA . ASP A 1 89 ? -4.060 10.715 -4.606 1.00 89.56 89 ASP A CA 1
ATOM 661 C C . ASP A 1 89 ? -3.758 12.116 -4.070 1.00 89.56 89 ASP A C 1
ATOM 663 O O . ASP A 1 89 ? -4.578 12.731 -3.383 1.00 89.56 89 ASP A O 1
ATOM 667 N N . LEU A 1 90 ? -2.561 12.628 -4.365 1.00 83.25 90 LEU A N 1
ATOM 668 C CA . LEU A 1 90 ? -2.258 14.028 -4.084 1.00 83.25 90 LEU A CA 1
ATOM 669 C C . LEU A 1 90 ? -3.079 14.912 -5.032 1.00 83.25 90 LEU A C 1
ATOM 671 O O . LEU A 1 90 ? -3.238 14.548 -6.202 1.00 83.25 90 LEU A O 1
ATOM 675 N N . PRO A 1 91 ? -3.565 16.079 -4.569 1.00 80.81 91 PRO A N 1
ATOM 676 C CA . PRO A 1 91 ? -4.200 17.046 -5.450 1.00 80.81 91 PRO A CA 1
ATOM 677 C C . PRO A 1 91 ? -3.294 17.332 -6.649 1.00 80.81 91 PRO A C 1
ATOM 679 O O . PRO A 1 91 ? -2.079 17.497 -6.491 1.00 80.81 91 PRO A O 1
ATOM 682 N N . GLY A 1 92 ? -3.886 17.381 -7.844 1.00 74.81 92 GLY A N 1
ATOM 683 C CA . GLY A 1 92 ? -3.184 17.869 -9.027 1.00 74.81 92 GLY A CA 1
ATOM 684 C C . GLY A 1 92 ? -2.613 19.264 -8.763 1.00 74.81 92 GLY A C 1
ATOM 685 O O . GLY A 1 92 ? -3.185 20.034 -7.990 1.00 74.81 92 GLY A O 1
ATOM 686 N N . ARG A 1 93 ? -1.462 19.560 -9.373 1.00 55.09 93 ARG A N 1
ATOM 687 C CA . ARG A 1 93 ? -0.911 20.921 -9.387 1.00 55.09 93 ARG A CA 1
ATOM 688 C C . ARG A 1 93 ? -1.828 21.883 -10.127 1.00 55.09 93 ARG A C 1
ATOM 690 O O . ARG A 1 93 ? -2.389 21.458 -11.161 1.00 55.09 93 ARG A O 1
#

Radius of gyration: 13.71 Å; chains: 1; bounding box: 31×31×39 Å

pLDDT: mean 93.81, std 7.31, range [55.09, 98.75]